Protein AF-A0A6P0PAR2-F1 (afdb_monomer_lite)

Radius of gyration: 17.25 Å; chains: 1; bounding box: 49×26×38 Å

Structure (mmCIF, N/CA/C/O backbone):
data_AF-A0A6P0PAR2-F1
#
_entry.id   AF-A0A6P0PAR2-F1
#
loop_
_atom_site.group_PDB
_atom_site.id
_atom_site.type_symbol
_atom_site.label_atom_id
_atom_site.label_alt_id
_atom_site.label_comp_id
_atom_site.label_asym_id
_atom_site.label_entity_id
_atom_site.label_seq_id
_atom_site.pdbx_PDB_ins_code
_atom_site.Cartn_x
_atom_site.Cartn_y
_atom_site.Cartn_z
_atom_site.occupancy
_atom_site.B_iso_or_equiv
_atom_site.auth_seq_id
_atom_site.auth_comp_id
_atom_site.auth_asym_id
_atom_site.auth_atom_id
_atom_site.pdbx_PDB_model_num
ATOM 1 N N . MET A 1 1 ? 8.061 14.817 -10.702 1.00 71.94 1 MET A N 1
ATOM 2 C CA . MET A 1 1 ? 8.169 13.607 -9.857 1.00 71.94 1 MET A CA 1
ATOM 3 C C . MET A 1 1 ? 9.511 12.885 -9.981 1.00 71.94 1 MET A C 1
ATOM 5 O O . MET A 1 1 ? 10.167 12.781 -8.957 1.00 71.94 1 MET A O 1
ATOM 9 N N . ARG A 1 2 ? 9.977 12.437 -11.165 1.00 83.31 2 ARG A N 1
ATOM 10 C CA . ARG A 1 2 ? 11.245 11.666 -11.283 1.00 83.31 2 ARG A CA 1
ATOM 11 C C . ARG A 1 2 ? 12.460 12.366 -10.636 1.00 83.31 2 ARG A C 1
ATOM 13 O O . ARG A 1 2 ? 13.157 11.766 -9.829 1.00 83.31 2 ARG A O 1
ATOM 20 N N . THR A 1 3 ? 12.641 13.663 -10.890 1.00 81.31 3 THR A N 1
ATOM 21 C CA . THR A 1 3 ? 13.735 14.473 -10.313 1.00 81.31 3 THR A CA 1
ATOM 22 C C . THR A 1 3 ? 13.644 14.633 -8.791 1.00 81.31 3 THR A C 1
ATOM 24 O O . THR A 1 3 ? 14.664 14.653 -8.113 1.00 81.31 3 THR A O 1
ATOM 27 N N . GLN A 1 4 ? 12.427 14.715 -8.244 1.00 85.38 4 GLN A N 1
ATOM 28 C CA . GLN A 1 4 ? 12.199 14.854 -6.799 1.00 85.38 4 GLN A CA 1
ATOM 29 C C . GLN A 1 4 ? 12.493 13.545 -6.062 1.00 85.38 4 GLN A C 1
ATOM 31 O O . GLN A 1 4 ? 13.101 13.571 -5.000 1.00 85.38 4 GLN A O 1
ATOM 36 N N . LEU A 1 5 ? 12.116 12.402 -6.648 1.00 85.06 5 LEU A N 1
ATOM 37 C CA . LEU A 1 5 ? 12.453 11.088 -6.100 1.00 85.06 5 LEU A CA 1
ATOM 38 C C . LEU A 1 5 ? 13.973 10.899 -6.037 1.00 85.06 5 LEU A C 1
ATOM 40 O O . LEU A 1 5 ? 14.498 10.498 -5.006 1.00 85.06 5 LEU A O 1
ATOM 44 N N . LEU A 1 6 ? 14.680 11.223 -7.124 1.00 83.62 6 LEU A N 1
ATOM 45 C CA . LEU A 1 6 ? 16.138 11.108 -7.174 1.00 83.62 6 LEU A CA 1
ATOM 46 C C . LEU A 1 6 ? 16.813 11.990 -6.120 1.00 83.62 6 LEU A C 1
ATOM 48 O O . 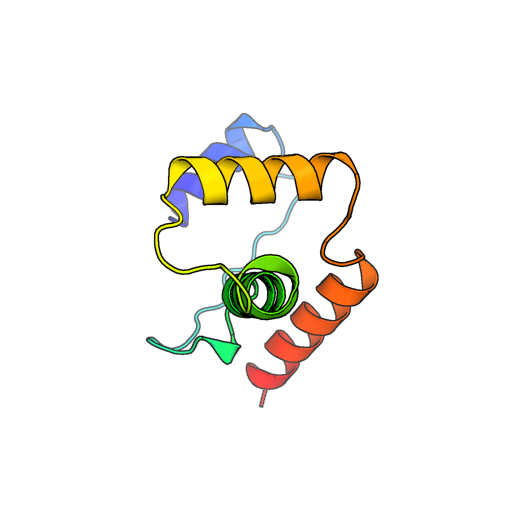LEU A 1 6 ? 17.690 11.509 -5.408 1.00 83.62 6 LEU A O 1
ATOM 52 N N . ALA A 1 7 ? 16.369 13.242 -5.966 1.00 86.81 7 ALA A N 1
ATOM 53 C CA . ALA A 1 7 ? 16.864 14.125 -4.911 1.00 86.81 7 ALA A CA 1
ATOM 54 C C . ALA A 1 7 ? 16.658 13.511 -3.515 1.00 86.81 7 ALA A C 1
ATOM 56 O O . ALA A 1 7 ? 17.585 13.484 -2.708 1.00 86.81 7 ALA A O 1
ATOM 57 N N . HIS A 1 8 ? 15.486 12.927 -3.266 1.00 89.19 8 HIS A N 1
ATOM 58 C CA . HIS A 1 8 ? 15.182 12.296 -1.985 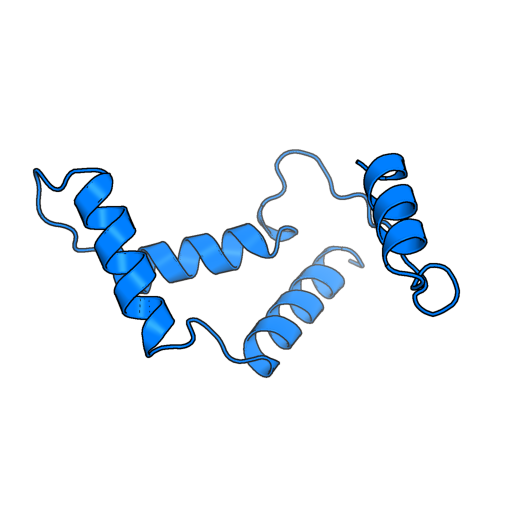1.00 89.19 8 HIS A CA 1
ATOM 59 C C . HIS A 1 8 ? 16.023 11.035 -1.716 1.00 89.19 8 HIS A C 1
ATOM 61 O O . HIS A 1 8 ? 16.489 10.813 -0.601 1.00 89.19 8 HIS A O 1
ATOM 67 N N . LEU A 1 9 ? 16.289 10.216 -2.739 1.00 87.44 9 LEU A N 1
ATOM 68 C CA . LEU A 1 9 ? 17.163 9.041 -2.610 1.00 87.44 9 LEU A CA 1
ATOM 69 C C . LEU A 1 9 ? 18.624 9.421 -2.339 1.00 87.44 9 LEU A C 1
ATOM 71 O O . LEU A 1 9 ? 19.321 8.696 -1.623 1.00 87.44 9 LEU A O 1
ATOM 75 N N . VAL A 1 10 ? 19.081 10.554 -2.879 1.00 87.69 10 VAL A N 1
ATOM 76 C CA . VAL A 1 10 ? 20.399 11.124 -2.570 1.00 87.69 10 VAL A CA 1
ATOM 77 C C . VAL A 1 10 ? 20.455 11.586 -1.113 1.00 87.69 10 VAL A C 1
ATOM 79 O O . VAL A 1 10 ? 21.392 11.220 -0.404 1.00 87.69 10 VAL A O 1
ATOM 82 N N . GLU A 1 11 ? 19.440 12.310 -0.628 1.00 92.19 11 GLU A N 1
ATOM 83 C CA . GLU A 1 11 ? 19.344 12.725 0.784 1.00 92.19 11 GLU A CA 1
ATOM 84 C C . GLU A 1 11 ? 19.386 11.527 1.744 1.00 92.19 11 GLU A C 1
ATOM 86 O O . GLU A 1 11 ? 20.086 11.555 2.758 1.00 92.19 11 GLU A O 1
ATOM 91 N N . LEU A 1 12 ? 18.698 10.438 1.391 1.00 90.50 12 LEU A N 1
ATOM 92 C CA . LEU A 1 12 ? 18.675 9.198 2.169 1.00 90.50 12 LEU A CA 1
ATOM 93 C C . LEU A 1 12 ? 19.959 8.355 2.035 1.00 90.50 12 LEU A C 1
ATOM 95 O O . LEU A 1 12 ? 20.080 7.322 2.696 1.00 90.50 12 LEU A O 1
ATOM 99 N N . LYS A 1 13 ? 20.936 8.771 1.211 1.00 88.38 13 LYS A N 1
ATOM 100 C CA . LYS A 1 13 ? 22.167 8.013 0.895 1.00 88.38 13 LYS A CA 1
ATOM 101 C C . LYS A 1 13 ? 21.877 6.611 0.345 1.00 88.38 13 LYS A C 1
ATOM 103 O O . LYS A 1 13 ? 22.556 5.631 0.674 1.00 88.38 13 LYS A O 1
ATOM 108 N N . MET A 1 14 ? 20.829 6.514 -0.468 1.00 87.00 14 MET A N 1
ATOM 109 C CA . MET A 1 14 ? 20.358 5.273 -1.087 1.00 87.00 14 MET A CA 1
ATOM 110 C C . MET A 1 14 ? 20.516 5.266 -2.608 1.00 87.00 14 MET A C 1
ATOM 112 O O . MET A 1 14 ? 20.260 4.229 -3.217 1.00 87.00 14 MET A O 1
ATOM 116 N N . SER A 1 15 ? 20.968 6.374 -3.208 1.00 82.06 15 SER A N 1
ATOM 117 C CA . SER A 1 15 ? 21.155 6.518 -4.661 1.00 82.06 15 SER A CA 1
ATOM 118 C C . SER A 1 15 ? 21.971 5.385 -5.284 1.00 82.06 15 SER A C 1
ATOM 120 O O . SER A 1 15 ? 21.640 4.923 -6.367 1.00 82.06 15 SER A O 1
ATOM 122 N N . ASP A 1 16 ? 22.984 4.895 -4.570 1.00 84.12 16 ASP A N 1
ATOM 123 C CA . ASP A 1 16 ? 23.916 3.885 -5.090 1.00 84.12 16 ASP A CA 1
ATOM 124 C C . ASP A 1 16 ? 23.509 2.454 -4.690 1.00 84.12 16 ASP A C 1
ATOM 126 O O . ASP A 1 16 ? 24.171 1.482 -5.046 1.00 84.12 16 ASP A O 1
ATOM 130 N N . LYS A 1 17 ? 22.430 2.316 -3.905 1.00 86.56 17 LYS A N 1
ATOM 131 C CA . LYS A 1 17 ? 21.941 1.041 -3.350 1.00 86.56 17 LYS A CA 1
ATOM 132 C C . LYS A 1 17 ? 20.661 0.551 -4.014 1.00 86.56 17 LYS A C 1
ATOM 134 O O . LYS A 1 17 ? 20.302 -0.611 -3.840 1.00 86.56 17 LYS A O 1
ATOM 139 N N . ILE A 1 18 ? 19.951 1.433 -4.711 1.00 84.56 18 ILE A N 1
ATOM 140 C CA . ILE A 1 18 ? 18.659 1.141 -5.324 1.00 84.56 18 ILE A CA 1
ATOM 141 C C . ILE A 1 18 ? 18.697 1.596 -6.776 1.00 84.56 18 ILE A C 1
ATOM 143 O O . ILE A 1 18 ? 18.892 2.773 -7.063 1.00 84.56 18 ILE A O 1
ATOM 147 N N . VAL A 1 19 ? 18.449 0.656 -7.684 1.00 82.56 19 VAL A N 1
ATOM 148 C CA . VAL A 1 19 ? 18.129 0.964 -9.078 1.00 82.56 19 VAL A CA 1
ATOM 149 C C . VAL A 1 19 ? 16.635 1.263 -9.153 1.00 82.56 19 VAL A C 1
ATOM 151 O O . VAL A 1 19 ? 15.823 0.486 -8.649 1.00 82.56 19 VAL A O 1
ATOM 154 N N . VAL A 1 20 ? 16.276 2.407 -9.734 1.00 82.75 20 VAL A N 1
ATOM 155 C CA . VAL A 1 20 ? 14.880 2.820 -9.902 1.00 82.75 20 VAL A CA 1
ATOM 156 C C . VAL A 1 20 ? 14.527 2.835 -11.376 1.00 82.75 20 VAL A C 1
ATOM 158 O O . VAL A 1 20 ? 15.004 3.690 -12.121 1.00 82.75 20 VAL A O 1
ATOM 161 N N . ASP A 1 21 ? 13.617 1.945 -11.753 1.00 83.00 21 ASP A N 1
ATOM 162 C CA . ASP A 1 21 ? 13.019 1.916 -13.079 1.00 83.00 21 ASP A CA 1
ATOM 163 C C . ASP A 1 21 ? 11.642 2.580 -13.055 1.00 83.00 21 ASP A C 1
ATOM 165 O O . ASP A 1 21 ? 10.816 2.336 -12.171 1.00 83.00 21 ASP A O 1
ATOM 169 N N . PHE A 1 22 ? 11.389 3.437 -14.043 1.00 83.69 22 PHE A N 1
ATOM 170 C CA . PHE A 1 22 ? 10.089 4.070 -14.223 1.00 83.69 22 PHE A CA 1
ATOM 171 C C . PHE A 1 22 ? 9.322 3.349 -15.320 1.00 83.69 22 PHE A C 1
ATOM 173 O O . PHE A 1 22 ? 9.797 3.245 -16.448 1.00 83.69 22 PHE A O 1
ATOM 180 N N . ILE A 1 23 ? 8.118 2.900 -14.982 1.00 81.75 23 ILE A N 1
ATOM 181 C CA . ILE A 1 23 ? 7.203 2.257 -15.919 1.00 81.75 23 ILE A CA 1
ATOM 182 C C . ILE A 1 23 ? 6.132 3.273 -16.274 1.00 81.75 23 ILE A C 1
ATOM 184 O O . ILE A 1 23 ? 5.374 3.721 -15.410 1.00 81.75 23 ILE A O 1
ATOM 188 N N . ASP A 1 24 ? 6.093 3.651 -17.544 1.00 83.25 24 ASP A N 1
ATOM 189 C CA . ASP A 1 24 ? 5.055 4.530 -18.055 1.00 83.25 24 ASP A CA 1
ATOM 190 C C . ASP A 1 24 ? 3.789 3.704 -18.309 1.00 83.25 24 ASP A C 1
ATOM 192 O O . ASP A 1 24 ? 3.807 2.693 -19.006 1.00 83.25 24 ASP A O 1
ATOM 196 N N . THR A 1 25 ? 2.684 4.124 -17.695 1.00 83.56 25 THR A N 1
ATOM 197 C CA . THR A 1 25 ? 1.371 3.485 -17.841 1.00 83.56 25 THR A CA 1
ATOM 198 C C . THR A 1 25 ? 0.432 4.425 -18.599 1.00 83.56 25 THR A C 1
ATOM 200 O O . THR A 1 25 ? 0.576 5.649 -18.490 1.00 83.56 25 THR A O 1
ATOM 203 N N . PRO A 1 26 ? -0.525 3.905 -19.390 1.00 85.75 26 PRO A N 1
ATOM 204 C CA . PRO A 1 26 ? -1.454 4.759 -20.116 1.00 85.75 26 PRO A CA 1
ATOM 205 C C . PRO A 1 26 ? -2.289 5.617 -19.158 1.00 85.75 26 PRO A C 1
ATOM 207 O O . PRO A 1 26 ? -2.642 5.197 -18.052 1.00 85.75 26 PRO A O 1
ATOM 210 N N . SER A 1 27 ? -2.645 6.828 -19.590 1.00 86.25 27 SER A N 1
ATOM 211 C CA . SER A 1 27 ? -3.518 7.704 -18.803 1.00 86.25 27 SER A CA 1
ATOM 212 C C . SER A 1 27 ? -4.849 7.016 -18.477 1.00 86.25 27 SER A C 1
ATOM 214 O O . SE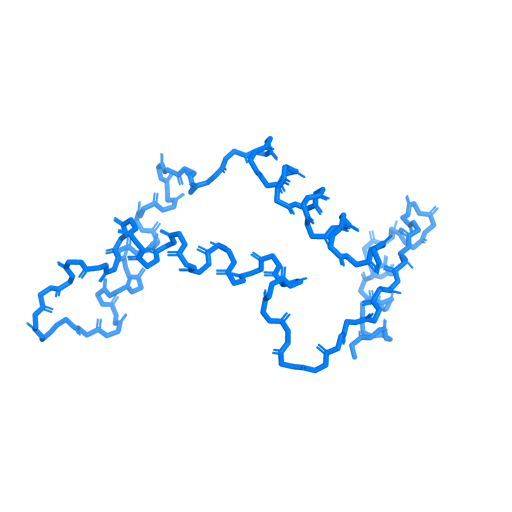R A 1 27 ? -5.346 6.213 -19.263 1.00 86.25 27 SER A O 1
ATOM 216 N N . TYR A 1 28 ? -5.427 7.340 -17.315 1.00 84.94 28 TYR A N 1
ATOM 217 C CA . TYR A 1 28 ? -6.705 6.781 -16.845 1.00 84.94 28 TYR A CA 1
ATOM 218 C C . TYR A 1 28 ? -6.749 5.247 -16.761 1.00 84.94 28 TYR A C 1
ATOM 220 O O . TYR A 1 28 ? -7.804 4.648 -16.948 1.00 84.94 28 TYR A O 1
ATOM 228 N N . SER A 1 29 ? -5.620 4.605 -16.452 1.00 87.62 29 SER A N 1
ATOM 229 C CA . SER A 1 29 ? -5.537 3.146 -16.334 1.00 87.62 29 SER A CA 1
ATOM 230 C C . SER A 1 29 ? -5.388 2.697 -14.872 1.00 87.62 29 SER A C 1
ATOM 232 O O . SER A 1 29 ? -4.286 2.352 -14.439 1.00 87.62 29 SER A O 1
ATOM 234 N N . PRO A 1 30 ? -6.483 2.681 -14.083 1.00 88.25 30 PRO A N 1
ATOM 235 C CA . PRO A 1 30 ? -6.442 2.356 -12.653 1.00 88.25 30 PRO A CA 1
ATOM 236 C C . PRO A 1 30 ? -5.940 0.933 -12.379 1.00 88.25 30 PRO A C 1
ATOM 238 O O . PRO A 1 30 ? -5.350 0.682 -11.333 1.00 88.25 30 PRO A O 1
ATOM 241 N N . ASN A 1 31 ? -6.095 0.019 -13.341 1.00 88.88 31 ASN A N 1
ATOM 242 C CA . ASN A 1 31 ? -5.648 -1.370 -13.228 1.00 88.88 31 ASN A CA 1
ATOM 243 C C . ASN A 1 31 ? -4.127 -1.511 -13.069 1.00 88.88 31 ASN A C 1
ATOM 245 O O . ASN A 1 31 ? -3.681 -2.540 -12.567 1.00 88.88 31 ASN A O 1
ATOM 249 N N . PHE A 1 32 ? -3.346 -0.498 -13.463 1.00 90.00 32 PHE A N 1
ATOM 250 C CA . PHE A 1 32 ? -1.890 -0.482 -13.292 1.00 90.00 32 PHE A CA 1
ATOM 251 C C . PHE A 1 32 ? -1.430 0.263 -12.032 1.00 90.00 32 PHE A C 1
ATOM 253 O O . PHE A 1 32 ? -0.231 0.400 -11.798 1.00 90.00 32 PHE A O 1
ATOM 260 N N . ASN A 1 33 ? -2.359 0.758 -11.210 1.00 89.50 33 ASN A N 1
ATOM 261 C CA . ASN A 1 33 ? -2.044 1.522 -10.012 1.00 89.50 33 ASN A CA 1
ATOM 262 C C . ASN A 1 33 ? -2.316 0.693 -8.754 1.00 89.50 33 ASN A C 1
ATOM 264 O O . ASN A 1 33 ? -3.465 0.475 -8.378 1.00 89.50 33 ASN A O 1
ATOM 268 N N . LEU A 1 34 ? -1.254 0.293 -8.050 1.00 90.94 34 LEU A N 1
ATOM 269 C CA . LEU A 1 34 ? -1.355 -0.438 -6.782 1.00 90.94 34 LEU A CA 1
ATOM 270 C C . LEU A 1 34 ? -2.249 0.281 -5.755 1.00 90.94 34 LEU A C 1
ATOM 272 O O . LEU A 1 34 ? -2.992 -0.375 -5.024 1.00 90.94 34 LEU A O 1
ATOM 276 N N . ALA A 1 35 ? -2.213 1.616 -5.712 1.00 91.75 35 ALA A N 1
ATOM 277 C CA . ALA A 1 35 ? -3.018 2.387 -4.771 1.00 91.75 35 ALA A CA 1
ATOM 278 C C . ALA A 1 35 ? -4.524 2.175 -4.986 1.00 91.75 35 ALA A C 1
ATOM 280 O O . ALA A 1 35 ? -5.263 2.120 -4.007 1.00 91.75 35 ALA A O 1
ATOM 281 N N . GLU A 1 36 ? -4.984 1.978 -6.225 1.00 94.00 36 GLU A N 1
ATOM 282 C CA . GLU A 1 36 ? -6.403 1.726 -6.512 1.00 94.00 36 GLU A CA 1
ATOM 283 C C . GLU A 1 36 ? -6.875 0.393 -5.922 1.00 94.00 36 GLU A C 1
ATOM 285 O O . GLU A 1 36 ? -7.955 0.332 -5.335 1.00 94.00 36 GLU A O 1
ATOM 290 N N . TYR A 1 37 ? -6.046 -0.655 -5.968 1.00 93.88 37 TYR A N 1
ATOM 291 C CA . TYR A 1 37 ? -6.357 -1.935 -5.315 1.00 93.88 37 TYR A CA 1
ATOM 292 C C . TYR A 1 37 ? -6.469 -1.778 -3.794 1.00 93.88 37 TYR A C 1
ATOM 294 O O . TYR A 1 37 ? -7.392 -2.314 -3.174 1.00 93.88 37 TYR A O 1
ATOM 302 N N . ILE A 1 38 ? -5.559 -1.008 -3.191 1.00 93.06 38 ILE A N 1
ATOM 303 C CA . ILE A 1 38 ? -5.560 -0.724 -1.750 1.00 93.06 38 ILE A CA 1
ATOM 304 C C . ILE A 1 38 ? -6.810 0.079 -1.365 1.00 93.06 38 ILE A C 1
ATOM 306 O O . ILE A 1 38 ? -7.515 -0.284 -0.422 1.00 93.06 38 ILE A O 1
ATOM 310 N N . ILE A 1 39 ? -7.122 1.141 -2.113 1.00 92.50 39 ILE A N 1
ATOM 311 C CA . ILE A 1 39 ? -8.301 1.991 -1.898 1.00 92.50 39 ILE A CA 1
ATOM 312 C C . ILE A 1 39 ? -9.584 1.177 -2.060 1.00 92.50 39 ILE A C 1
ATOM 314 O O . ILE A 1 39 ? -10.496 1.294 -1.240 1.00 92.50 39 ILE A O 1
ATOM 318 N N . HIS A 1 40 ? -9.663 0.331 -3.086 1.00 93.06 40 HIS A N 1
ATOM 319 C CA . HIS A 1 40 ? -10.805 -0.547 -3.305 1.00 93.06 40 HIS A CA 1
ATOM 320 C C . HIS A 1 40 ? -11.024 -1.479 -2.108 1.00 93.06 40 HIS A C 1
ATOM 322 O O . HIS A 1 40 ? -12.133 -1.563 -1.575 1.00 93.06 40 HIS A O 1
ATOM 328 N N . LEU A 1 41 ? -9.957 -2.112 -1.616 1.00 93.06 41 LEU A N 1
ATOM 329 C CA . LEU A 1 41 ? -10.035 -3.003 -0.463 1.00 93.06 41 LEU A CA 1
ATOM 330 C C . LEU A 1 41 ? -10.427 -2.264 0.824 1.00 93.06 41 LEU A C 1
ATOM 332 O O . LEU A 1 41 ? -11.245 -2.767 1.597 1.00 93.06 41 LEU A O 1
ATOM 336 N N . LEU A 1 42 ? -9.887 -1.061 1.045 1.00 92.50 42 LEU A N 1
ATOM 337 C CA . LEU A 1 42 ? -10.276 -0.189 2.157 1.00 92.50 42 LEU A CA 1
ATOM 338 C C . LEU A 1 42 ? -11.763 0.144 2.111 1.00 92.50 42 LEU A C 1
ATOM 340 O O . LEU A 1 42 ? -12.453 0.039 3.129 1.00 92.50 42 LEU A O 1
ATOM 344 N N . ARG A 1 43 ? -12.266 0.501 0.925 1.00 91.62 43 ARG A N 1
ATOM 345 C CA . ARG A 1 43 ? -13.687 0.783 0.724 1.00 91.62 43 ARG A CA 1
ATOM 346 C C . ARG A 1 43 ? -14.529 -0.420 1.111 1.00 91.62 43 ARG A C 1
ATOM 348 O O . ARG A 1 43 ? -15.422 -0.271 1.937 1.00 91.62 43 ARG A O 1
ATOM 355 N N . MET A 1 44 ? -14.202 -1.602 0.594 1.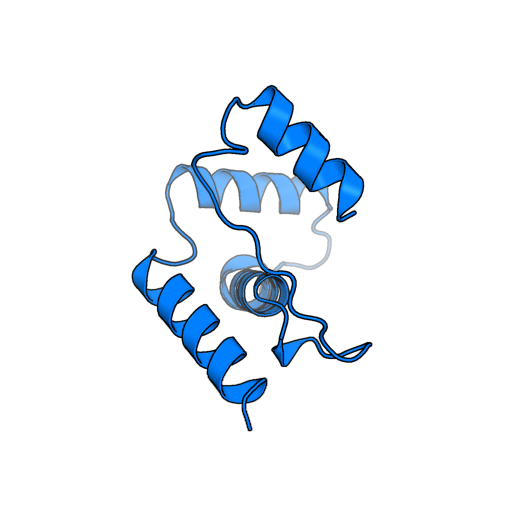00 92.00 44 MET A N 1
ATOM 356 C CA . MET A 1 44 ? -14.946 -2.826 0.896 1.00 92.00 44 MET A CA 1
ATOM 357 C C . MET A 1 44 ? -14.927 -3.190 2.383 1.00 92.00 44 MET A C 1
ATOM 359 O O . MET A 1 44 ? -15.968 -3.522 2.943 1.00 92.00 44 MET A O 1
ATOM 363 N N . LYS A 1 45 ? -13.760 -3.130 3.036 1.00 89.50 45 LYS A N 1
ATOM 364 C CA . LYS A 1 45 ? -13.609 -3.598 4.422 1.00 89.50 45 LYS A CA 1
ATOM 365 C C . LYS A 1 45 ? -14.125 -2.609 5.464 1.00 89.50 45 LYS A C 1
ATOM 367 O O . LYS A 1 45 ? -14.655 -3.033 6.486 1.00 89.50 45 LYS A O 1
ATOM 372 N N . LEU A 1 46 ? -13.923 -1.308 5.253 1.00 89.31 46 LEU A N 1
ATOM 373 C CA . LEU A 1 46 ? -14.072 -0.309 6.319 1.00 89.31 46 LEU A CA 1
ATOM 374 C C . LEU A 1 46 ? -15.129 0.751 6.027 1.00 89.31 46 LEU A C 1
ATOM 376 O O . LEU A 1 46 ? -15.731 1.274 6.974 1.00 89.31 46 LEU A O 1
ATOM 380 N N . LEU A 1 47 ? -15.347 1.072 4.750 1.00 89.69 47 LEU A N 1
ATOM 381 C CA . LEU A 1 47 ? -16.140 2.237 4.352 1.00 89.69 47 LEU A CA 1
ATOM 382 C C . LEU A 1 47 ? -17.495 1.878 3.724 1.00 89.69 47 LEU A C 1
ATOM 384 O O . LEU A 1 47 ? -18.367 2.735 3.670 1.00 89.69 47 LEU A O 1
ATOM 388 N N . HIS A 1 48 ? -17.699 0.631 3.285 1.00 87.00 48 HIS A N 1
ATOM 389 C CA . HIS A 1 48 ? -18.897 0.217 2.543 1.00 87.00 48 HIS A CA 1
ATOM 390 C C . HIS A 1 48 ? -20.195 0.404 3.340 1.00 87.00 48 HIS A C 1
ATOM 392 O O . HIS A 1 48 ? -21.196 0.850 2.793 1.00 87.00 48 HIS A O 1
ATOM 398 N N . ASN A 1 49 ? -20.152 0.127 4.644 1.00 83.12 49 ASN A N 1
ATOM 399 C CA . ASN A 1 49 ? -21.316 0.174 5.532 1.00 83.12 49 ASN A CA 1
ATOM 400 C C . ASN A 1 49 ? -21.283 1.390 6.471 1.00 83.12 49 ASN A C 1
ATOM 402 O O . ASN A 1 49 ? -21.670 1.285 7.636 1.00 83.12 49 ASN A O 1
ATOM 406 N N . LEU A 1 50 ? -20.744 2.527 6.019 1.00 86.50 50 LEU A N 1
ATOM 407 C CA . LEU A 1 50 ? -20.757 3.735 6.841 1.00 86.50 50 LEU A CA 1
ATOM 408 C C . LEU A 1 50 ? -22.187 4.284 6.964 1.00 86.50 50 LEU A C 1
ATOM 410 O O . LEU A 1 50 ? -22.870 4.427 5.949 1.00 86.50 50 LEU 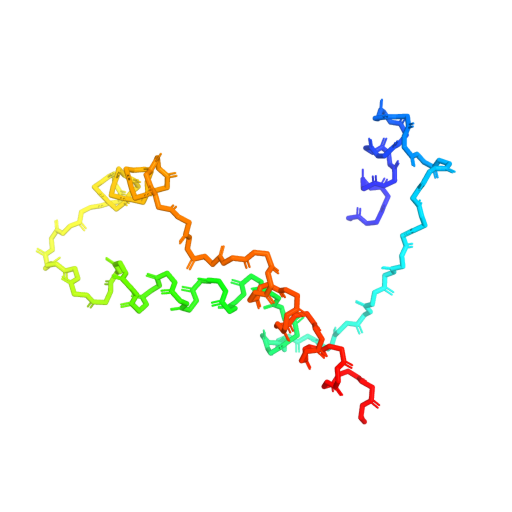A O 1
ATOM 414 N N . PRO A 1 51 ? -22.652 4.598 8.187 1.00 86.44 51 PRO A N 1
ATOM 415 C CA . PRO A 1 51 ? -23.960 5.201 8.371 1.00 86.44 51 PRO A CA 1
ATOM 416 C C . PRO A 1 51 ? -24.026 6.595 7.736 1.00 86.44 51 PRO A C 1
ATOM 418 O O . PRO A 1 51 ? -23.019 7.285 7.562 1.00 86.44 51 PRO A O 1
ATOM 421 N N . LEU A 1 52 ? -25.242 7.019 7.400 1.00 83.75 52 LEU A N 1
ATOM 422 C CA . LEU A 1 52 ? -25.492 8.373 6.915 1.00 83.75 52 LEU A CA 1
ATOM 423 C C . LEU A 1 52 ? -25.170 9.387 8.025 1.00 83.75 52 LEU A C 1
ATOM 425 O O . LEU A 1 52 ? -25.516 9.173 9.184 1.00 83.75 52 LEU A O 1
ATOM 429 N N . GLY A 1 53 ? -24.512 10.489 7.663 1.00 86.06 53 GLY A N 1
ATOM 430 C CA . GLY A 1 53 ? -24.144 11.558 8.601 1.00 86.06 53 GLY A CA 1
ATOM 431 C C . GLY A 1 53 ? -22.763 11.419 9.250 1.00 86.06 53 GLY A C 1
ATOM 432 O O . GLY A 1 53 ? -22.406 12.259 10.072 1.00 86.06 53 GLY A O 1
ATOM 433 N N . VAL A 1 54 ? -21.971 10.408 8.876 1.00 89.56 54 VAL A N 1
ATOM 434 C CA . VAL A 1 54 ? -20.560 10.323 9.283 1.00 89.56 54 VAL A CA 1
ATOM 435 C C . VAL A 1 54 ? -19.763 11.448 8.624 1.00 89.56 54 VAL A C 1
ATOM 437 O O . VAL A 1 54 ? -19.835 11.639 7.409 1.00 89.56 54 VAL A O 1
ATOM 440 N N . ASN A 1 55 ? -18.987 12.178 9.422 1.00 92.38 55 ASN A N 1
ATOM 441 C CA . ASN A 1 55 ? -18.124 13.251 8.934 1.00 92.38 55 ASN A CA 1
ATOM 442 C C . ASN A 1 55 ? -16.696 12.753 8.621 1.00 92.38 55 ASN A C 1
ATOM 444 O O . ASN A 1 55 ? -16.316 11.621 8.929 1.00 92.38 55 ASN A O 1
ATOM 448 N N . MET A 1 56 ? -15.884 13.614 8.004 1.00 91.94 56 MET A N 1
ATOM 449 C CA . MET A 1 56 ? -14.517 13.258 7.603 1.00 91.94 56 MET A CA 1
ATOM 450 C C . MET A 1 56 ? -13.600 12.925 8.787 1.00 91.94 56 MET A C 1
ATOM 452 O O . MET A 1 56 ? -12.797 12.001 8.680 1.00 91.94 56 MET A O 1
ATOM 456 N N . GLU A 1 57 ? -13.742 13.618 9.917 1.00 94.75 57 GLU A N 1
ATOM 457 C CA . GLU A 1 57 ? -12.933 13.382 11.123 1.00 94.75 57 GLU A CA 1
ATOM 458 C C . GLU A 1 57 ? -13.177 11.978 11.693 1.00 94.75 57 GLU A C 1
ATOM 460 O O . GLU A 1 57 ? -12.244 11.260 12.049 1.00 94.75 57 GLU A O 1
ATOM 465 N N . GLN A 1 58 ? -14.435 11.539 11.705 1.00 92.38 58 GLN A N 1
ATOM 466 C CA . GLN A 1 58 ? -14.823 10.199 12.140 1.00 92.38 58 GLN A CA 1
ATOM 467 C C . GLN A 1 58 ? -14.291 9.112 11.199 1.00 92.38 58 GLN A C 1
ATOM 469 O O . GLN A 1 58 ? -13.882 8.045 11.662 1.00 92.38 58 GLN A O 1
ATOM 474 N N . ILE A 1 59 ? -14.270 9.370 9.885 1.00 91.94 59 ILE A N 1
ATOM 475 C CA . ILE A 1 59 ? -13.668 8.452 8.906 1.00 91.94 59 ILE A CA 1
ATOM 476 C C . ILE A 1 59 ? -12.164 8.339 9.149 1.00 91.94 59 ILE A C 1
ATOM 478 O O . ILE A 1 59 ? -11.649 7.223 9.212 1.00 91.94 59 ILE A O 1
ATOM 482 N N . GLN A 1 60 ? -11.474 9.468 9.322 1.00 93.94 60 GLN A N 1
ATOM 483 C CA . GLN A 1 60 ? -10.041 9.488 9.603 1.00 93.94 60 GLN A CA 1
ATOM 484 C C . GLN A 1 60 ? -9.722 8.699 10.877 1.00 93.94 60 GLN A C 1
ATOM 486 O O . GLN A 1 60 ? -8.927 7.762 10.824 1.00 93.94 60 GLN A O 1
ATOM 491 N N . TYR A 1 61 ? -10.409 8.999 11.982 1.00 93.06 61 TYR A N 1
ATOM 492 C CA . TYR A 1 61 ? -10.218 8.299 13.252 1.00 93.06 61 TYR A CA 1
ATOM 493 C C . TYR A 1 61 ? -10.427 6.784 13.117 1.00 93.06 61 TYR A C 1
ATOM 495 O O . TYR A 1 61 ? -9.641 5.987 13.630 1.00 93.06 61 TYR A O 1
ATOM 503 N N . LYS A 1 62 ? -11.468 6.362 12.385 1.00 90.56 62 LYS A N 1
ATOM 504 C CA . LYS A 1 62 ? -11.746 4.941 12.134 1.00 90.56 62 LYS A CA 1
ATOM 505 C C . LYS A 1 62 ? -10.611 4.258 11.368 1.00 90.56 62 LYS A C 1
ATOM 507 O O . LYS A 1 62 ? -10.269 3.119 11.685 1.00 90.56 62 LYS A O 1
ATOM 512 N N . LEU A 1 63 ? -10.054 4.926 10.358 1.00 92.44 63 LEU A N 1
ATOM 513 C CA . LEU A 1 63 ? -8.936 4.403 9.574 1.00 92.44 63 LEU A CA 1
ATOM 514 C C . LEU A 1 63 ? -7.670 4.293 10.428 1.00 92.44 63 LEU A C 1
ATOM 516 O O . LEU A 1 63 ? -7.062 3.226 10.459 1.00 92.44 63 LEU A O 1
ATOM 520 N N . GLU A 1 64 ? -7.312 5.346 11.161 1.00 93.81 64 GLU A N 1
ATOM 521 C CA . GLU A 1 64 ? -6.144 5.356 12.052 1.00 93.81 64 GLU A CA 1
ATOM 522 C C . GLU A 1 64 ? -6.230 4.227 13.087 1.00 93.81 64 GLU A C 1
ATOM 524 O O . GLU A 1 64 ? -5.322 3.402 13.182 1.00 93.81 64 GLU A O 1
ATOM 529 N N . LYS A 1 65 ? -7.376 4.097 13.769 1.00 93.06 65 LYS A N 1
ATOM 530 C CA . LYS A 1 65 ? -7.616 3.018 14.737 1.00 93.06 65 LYS A CA 1
ATOM 531 C C . LYS A 1 65 ? -7.526 1.626 14.130 1.00 93.06 65 LYS A C 1
ATOM 533 O O . LYS A 1 65 ? -7.057 0.702 14.790 1.00 93.06 65 LYS A O 1
ATOM 538 N N . TYR A 1 66 ? -7.979 1.447 12.891 1.00 92.44 66 TYR A N 1
ATOM 539 C CA . TYR A 1 66 ? -7.841 0.163 12.215 1.00 92.44 66 TYR A CA 1
ATOM 540 C C . TYR A 1 66 ? -6.366 -0.202 12.018 1.00 92.44 66 TYR A C 1
ATOM 542 O O . TYR A 1 66 ? -5.977 -1.325 12.343 1.00 92.44 66 TYR A O 1
ATOM 550 N N . PHE A 1 67 ? -5.552 0.744 11.542 1.00 92.38 67 PHE A N 1
ATOM 551 C CA . PHE A 1 67 ? -4.137 0.523 11.241 1.00 92.38 67 PHE A CA 1
ATOM 552 C C . PHE A 1 67 ? -3.232 0.409 12.474 1.00 92.38 67 PHE A C 1
ATOM 554 O O . PHE A 1 67 ? -2.142 -0.145 12.356 1.00 92.38 67 PHE A O 1
ATOM 561 N N . GLU A 1 68 ? -3.678 0.849 13.655 1.00 93.81 68 GLU A N 1
ATOM 562 C CA . GLU A 1 68 ? -2.968 0.589 14.918 1.00 93.81 68 GLU A CA 1
ATOM 563 C C . GLU A 1 68 ? -2.842 -0.916 15.219 1.00 93.81 68 GLU A C 1
ATOM 565 O O . GLU A 1 68 ? -1.836 -1.354 15.773 1.00 93.81 68 GLU A O 1
ATOM 570 N N . PHE A 1 69 ? -3.851 -1.714 14.850 1.00 90.19 69 PHE A N 1
ATOM 571 C CA . PHE A 1 69 ? -3.943 -3.124 15.259 1.00 90.19 69 PHE A CA 1
ATOM 572 C C . PHE A 1 69 ? -4.054 -4.110 14.099 1.00 90.19 69 PHE A C 1
ATOM 574 O O . PHE A 1 69 ? -3.906 -5.314 14.301 1.00 90.19 69 PHE A O 1
ATOM 581 N N . ASN A 1 70 ? -4.336 -3.629 12.889 1.00 91.56 70 ASN A N 1
ATOM 582 C CA . ASN A 1 70 ? -4.605 -4.478 11.740 1.00 91.56 70 ASN A CA 1
ATOM 583 C C . ASN A 1 70 ? -3.751 -4.067 10.549 1.00 91.56 70 ASN A C 1
ATOM 585 O O . ASN A 1 70 ? -3.597 -2.891 10.226 1.00 91.56 70 ASN A O 1
ATOM 589 N N . GLN A 1 71 ? -3.272 -5.073 9.826 1.00 89.81 71 GLN A N 1
ATOM 590 C CA . GLN A 1 71 ? -2.725 -4.882 8.493 1.00 89.81 71 GLN A CA 1
ATOM 591 C C . GLN A 1 71 ? -3.836 -5.100 7.471 1.00 89.81 71 GLN A C 1
ATOM 593 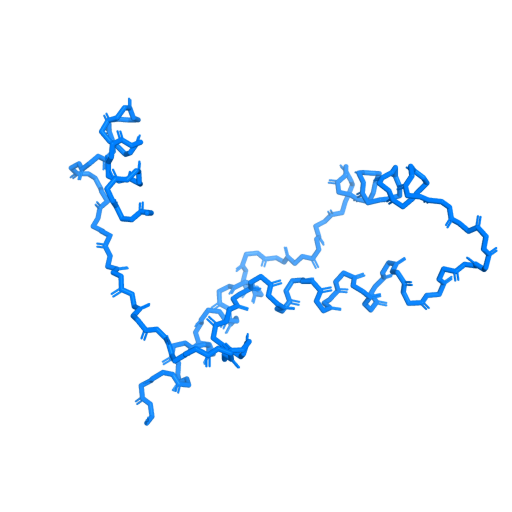O O . GLN A 1 71 ? -4.526 -6.121 7.486 1.00 89.81 71 GLN A O 1
ATOM 598 N N . LEU A 1 72 ? -4.002 -4.146 6.555 1.00 90.88 72 LEU A N 1
ATOM 599 C CA . LEU A 1 72 ? -4.991 -4.266 5.485 1.00 90.88 72 LEU A CA 1
ATOM 600 C C . LEU A 1 72 ? -4.687 -5.464 4.571 1.00 90.88 72 LEU A C 1
ATOM 602 O O . LEU A 1 72 ? -5.610 -6.186 4.167 1.00 90.88 72 LEU A O 1
ATOM 606 N N . GLN A 1 73 ? -3.399 -5.640 4.263 1.00 91.56 73 GLN A N 1
ATOM 607 C CA . GLN A 1 73 ? -2.838 -6.703 3.440 1.00 91.56 73 GLN A CA 1
ATOM 608 C C . GLN A 1 73 ? -1.481 -7.143 3.981 1.00 91.56 73 GLN A C 1
ATOM 610 O O . GLN A 1 73 ? -0.751 -6.350 4.574 1.00 91.56 73 GLN A O 1
ATOM 615 N N . THR A 1 74 ? -1.131 -8.400 3.728 1.00 93.25 74 THR A N 1
ATOM 616 C CA . THR A 1 74 ? 0.210 -8.920 4.001 1.00 93.25 74 THR A CA 1
ATOM 617 C C . THR A 1 74 ? 1.182 -8.541 2.883 1.00 93.25 74 THR A C 1
ATOM 619 O O . THR A 1 74 ? 0.773 -8.258 1.754 1.00 93.25 74 THR A O 1
ATOM 622 N N . ALA A 1 75 ? 2.487 -8.611 3.162 1.00 93.50 75 ALA A N 1
ATOM 623 C CA . ALA A 1 75 ? 3.523 -8.397 2.149 1.00 93.50 75 ALA A CA 1
ATOM 624 C C . ALA A 1 75 ? 3.341 -9.313 0.922 1.00 93.50 75 ALA A C 1
ATOM 626 O O . ALA A 1 75 ? 3.453 -8.854 -0.212 1.00 93.50 75 ALA A O 1
ATOM 627 N N . GLN A 1 76 ? 2.962 -10.578 1.140 1.00 95.06 76 GLN A N 1
ATOM 628 C CA . GLN A 1 76 ? 2.703 -11.527 0.055 1.00 95.06 76 GLN A CA 1
ATOM 629 C C . GLN A 1 76 ? 1.523 -11.101 -0.827 1.00 95.06 76 GLN A C 1
ATOM 631 O O . GLN A 1 76 ? 1.574 -11.232 -2.046 1.00 95.06 76 GLN A O 1
ATOM 636 N N . GLN A 1 77 ? 0.450 -10.580 -0.227 1.00 94.06 77 GLN A N 1
ATOM 637 C CA . GLN A 1 77 ? -0.709 -10.103 -0.984 1.00 94.06 77 GLN A CA 1
ATOM 638 C C . GLN A 1 77 ? -0.355 -8.888 -1.844 1.00 94.06 77 GLN A C 1
ATOM 640 O O . GLN A 1 77 ? -0.766 -8.824 -3.000 1.00 94.06 77 GLN A O 1
ATOM 645 N N . ILE A 1 78 ? 0.445 -7.963 -1.306 1.00 94.62 78 ILE A N 1
ATOM 646 C CA . ILE A 1 78 ? 0.951 -6.809 -2.059 1.00 94.62 78 ILE A CA 1
ATOM 647 C C . ILE A 1 78 ? 1.824 -7.285 -3.224 1.00 94.62 78 ILE A C 1
ATOM 649 O O . ILE A 1 78 ? 1.619 -6.855 -4.358 1.00 94.62 78 ILE A O 1
ATOM 653 N N . GLN A 1 79 ? 2.741 -8.222 -2.975 1.00 94.50 79 GLN A N 1
ATOM 654 C CA . GLN A 1 79 ? 3.602 -8.782 -4.015 1.00 94.50 79 GLN A CA 1
ATOM 655 C C . GLN A 1 79 ? 2.795 -9.442 -5.142 1.00 94.50 79 GLN A C 1
ATOM 657 O O . GLN A 1 79 ? 3.092 -9.236 -6.316 1.00 94.50 79 GLN A O 1
ATOM 662 N N . ASN A 1 80 ? 1.735 -10.179 -4.804 1.00 95.81 80 ASN A N 1
ATOM 663 C CA . ASN A 1 80 ? 0.860 -10.802 -5.797 1.00 95.81 80 ASN A CA 1
ATOM 664 C C . ASN A 1 80 ? 0.146 -9.762 -6.677 1.00 95.81 80 ASN A C 1
ATOM 666 O O . ASN A 1 80 ? 0.028 -9.971 -7.883 1.00 95.81 80 ASN A O 1
ATOM 670 N N . ILE A 1 81 ? -0.296 -8.634 -6.105 1.00 94.38 81 ILE A N 1
ATOM 671 C CA . ILE A 1 81 ? -0.909 -7.540 -6.879 1.00 94.38 81 ILE A CA 1
ATOM 672 C C . ILE A 1 81 ? 0.123 -6.893 -7.799 1.00 94.38 81 ILE A C 1
ATOM 674 O O . ILE A 1 81 ? -0.169 -6.650 -8.965 1.00 94.38 81 ILE A O 1
ATOM 678 N N . ILE A 1 82 ? 1.338 -6.652 -7.305 1.00 92.56 82 ILE A N 1
ATOM 679 C CA . ILE A 1 82 ? 2.421 -6.100 -8.122 1.00 92.56 82 ILE A CA 1
ATOM 680 C C . ILE A 1 82 ? 2.703 -7.027 -9.311 1.00 92.56 82 ILE A C 1
ATOM 682 O O . ILE A 1 82 ? 2.684 -6.569 -10.450 1.00 92.56 82 ILE A O 1
ATOM 686 N N . HIS A 1 83 ? 2.874 -8.334 -9.083 1.00 93.44 83 HIS A N 1
ATOM 687 C CA . HIS A 1 83 ? 3.061 -9.301 -10.170 1.00 93.44 83 HIS A CA 1
ATOM 688 C C . HIS A 1 83 ? 1.900 -9.295 -11.172 1.00 93.44 83 HIS A C 1
ATOM 690 O O . HIS A 1 83 ? 2.136 -9.362 -12.376 1.00 93.44 83 HIS A O 1
ATOM 696 N N . HIS A 1 84 ? 0.658 -9.179 -10.694 1.00 93.38 84 HIS A N 1
ATOM 697 C CA . HIS A 1 84 ? -0.508 -9.058 -11.564 1.00 93.38 84 HIS A CA 1
ATOM 698 C C . HIS A 1 84 ? -0.444 -7.798 -12.440 1.00 93.38 84 HIS A C 1
ATOM 700 O O . HIS A 1 84 ? -0.619 -7.897 -13.650 1.00 93.38 84 HIS A O 1
ATOM 706 N N . ILE A 1 85 ? -0.126 -6.638 -11.857 1.00 91.38 85 ILE A N 1
ATOM 707 C CA . ILE A 1 85 ? 0.043 -5.379 -12.596 1.00 91.38 85 ILE A CA 1
ATOM 708 C C . ILE A 1 85 ? 1.117 -5.532 -13.681 1.00 91.38 85 ILE A C 1
ATOM 710 O O . ILE A 1 85 ? 0.872 -5.184 -14.832 1.00 91.38 85 ILE A O 1
ATOM 714 N N . TYR A 1 86 ? 2.277 -6.102 -13.344 1.00 88.25 86 TYR A N 1
ATOM 715 C CA . TYR A 1 86 ? 3.351 -6.346 -14.313 1.00 88.25 86 TYR A CA 1
ATOM 716 C C . TYR A 1 86 ? 2.932 -7.288 -15.444 1.00 88.25 86 TYR A C 1
ATOM 718 O O . TYR A 1 86 ? 3.313 -7.065 -16.592 1.00 88.25 86 TYR A O 1
ATOM 726 N N . ALA A 1 87 ? 2.146 -8.324 -15.143 1.00 89.44 87 ALA A N 1
ATOM 727 C CA . ALA A 1 87 ? 1.617 -9.218 -16.166 1.00 89.44 87 ALA A CA 1
ATOM 728 C C . ALA A 1 87 ? 0.690 -8.475 -17.138 1.00 89.44 87 ALA A C 1
ATOM 730 O O . ALA A 1 87 ? 0.751 -8.734 -18.330 1.00 89.44 87 ALA A O 1
ATOM 731 N N . LEU A 1 88 ? -0.112 -7.519 -16.656 1.00 86.69 88 LEU A N 1
ATOM 732 C CA . LEU A 1 88 ? -0.991 -6.718 -17.513 1.00 86.69 88 LEU A CA 1
ATOM 733 C C . LEU A 1 88 ? -0.233 -5.714 -18.396 1.00 86.69 88 LEU A C 1
ATOM 735 O O . LEU A 1 88 ? -0.720 -5.374 -19.468 1.00 86.69 88 LEU A O 1
ATOM 739 N N . VAL A 1 89 ? 0.914 -5.199 -17.939 1.00 78.50 89 VAL A N 1
ATOM 740 C CA . VAL A 1 89 ? 1.733 -4.234 -18.702 1.00 78.50 89 VAL A CA 1
ATOM 741 C C . VAL A 1 89 ? 2.532 -4.921 -19.814 1.00 78.50 89 VAL A C 1
ATOM 743 O O . VAL A 1 89 ? 2.770 -4.318 -20.854 1.00 78.50 89 VAL A O 1
ATOM 746 N N . ASN A 1 90 ? 2.941 -6.174 -19.602 1.00 64.00 90 ASN A N 1
ATOM 747 C CA . ASN A 1 90 ? 3.793 -6.935 -20.523 1.00 64.00 90 ASN A CA 1
ATOM 748 C C . ASN A 1 90 ? 3.008 -7.850 -21.493 1.00 64.00 90 ASN A C 1
ATOM 750 O O . ASN A 1 90 ? 3.585 -8.804 -22.018 1.00 64.00 90 ASN A O 1
ATOM 754 N N . CYS A 1 91 ? 1.713 -7.593 -21.705 1.00 51.44 91 CYS A N 1
ATOM 755 C CA . CYS A 1 91 ? 0.862 -8.302 -22.670 1.00 51.44 91 CYS A CA 1
ATOM 756 C C . CYS A 1 91 ? 0.654 -7.506 -23.961 1.00 51.44 91 CYS A C 1
ATOM 758 O O . CYS A 1 91 ? 0.512 -6.267 -23.881 1.00 51.44 91 CYS A O 1
#

Sequence (91 aa):
MRTQLLAHLVELKMSDKIVVDFIDTPSYSPNFNLAEYIIHLLRMKLLHNLPLGVNMEQIQYKLEKYFEFNQLQTAQQIQNIIHHIYALVNC

pLDDT: mean 88.41, std 6.42, range [51.44, 95.81]

Foldseek 3Di:
DVVVVCVVCVVVVCNVPDDDDDDDDDPPDCLLPLVSVLVVLCCVPQNVPDDPPDDPVNSVVSVVVCVVPDDSDDPVVSVVSNVVSVVVSVD

Secondary structure (DSSP, 8-state):
-HHHHHHHHHHTT-TTT---PPPP--TT-GGG-HHHHHHHHHIIIIITTPPTT--HHHHHHHHHHHHHH--SS-HHHHHHHHHHHHHHHT-